Protein AF-A0AAN7VI29-F1 (afdb_monomer_lite)

Sequence (147 aa):
MLESVTEDYNNRKHRTIGMKPCEVNAQTHLDAYTHIALFDKKHRFNVGDVVRISKYKSIFAKGYTSNWSSELFKIAKLQGKPILGGFYEQELQKVKYPDVYLVERVLRRKNDKVYVKWWGLNENSWIDKNNISRNGDKSDINYLKDN

InterPro domains:
  IPR000953 Chromo/chromo shadow domain [PS50013] (101-147)
  IPR016197 Chromo-like domain superfamily [SSF54160] (89-144)

Structure (mmCIF, N/CA/C/O backbone):
data_AF-A0AAN7VI29-F1
#
_entry.id   AF-A0AAN7VI29-F1
#
loop_
_atom_site.group_PDB
_atom_site.id
_atom_site.type_symbol
_atom_site.label_atom_id
_atom_site.label_alt_id
_atom_site.label_comp_id
_atom_site.label_asym_id
_atom_site.label_entity_id
_atom_site.label_seq_id
_atom_site.pdbx_PDB_ins_code
_atom_site.Cartn_x
_atom_site.Cartn_y
_atom_site.Cartn_z
_atom_site.occupancy
_atom_site.B_iso_or_equiv
_atom_site.auth_seq_id
_atom_site.auth_comp_id
_atom_site.auth_asym_id
_atom_site.auth_atom_id
_atom_site.pdbx_PDB_model_num
ATOM 1 N N . MET A 1 1 ? 41.271 13.975 -21.353 1.00 79.19 1 MET A N 1
ATOM 2 C CA . MET A 1 1 ? 40.725 12.964 -20.414 1.00 79.19 1 MET A CA 1
ATOM 3 C C . MET A 1 1 ? 39.209 12.853 -20.515 1.00 79.19 1 MET A C 1
ATOM 5 O O . MET A 1 1 ? 38.721 11.740 -20.616 1.00 79.19 1 MET A O 1
ATOM 9 N N . LEU A 1 2 ? 38.455 13.961 -20.516 1.00 89.44 2 LEU A N 1
ATOM 10 C CA . LEU A 1 2 ? 37.010 13.895 -20.769 1.00 89.44 2 LEU A CA 1
ATOM 11 C C . LEU A 1 2 ? 36.715 13.432 -22.203 1.00 89.44 2 LEU A C 1
ATOM 13 O O . LEU A 1 2 ? 35.982 12.469 -22.380 1.00 89.44 2 LEU A O 1
ATOM 17 N N . GLU A 1 3 ? 37.382 14.042 -23.189 1.00 92.12 3 GLU A N 1
ATOM 18 C CA . GLU A 1 3 ? 37.226 13.716 -24.616 1.00 92.12 3 GLU A CA 1
ATOM 19 C C . GLU A 1 3 ? 37.435 12.225 -24.903 1.00 92.12 3 GLU A C 1
ATOM 21 O O . GLU A 1 3 ? 36.552 11.591 -25.475 1.00 92.12 3 GLU A O 1
ATOM 26 N N . SER A 1 4 ? 38.520 11.637 -24.388 1.00 92.75 4 SER A N 1
ATOM 27 C CA . SER A 1 4 ? 38.820 10.208 -24.541 1.00 92.75 4 SER A CA 1
ATOM 28 C C . SER A 1 4 ? 37.746 9.292 -23.943 1.00 92.75 4 SER A C 1
ATOM 30 O O . SER A 1 4 ? 37.433 8.259 -24.517 1.00 92.75 4 SER A O 1
ATOM 32 N N . VAL A 1 5 ? 37.138 9.669 -22.813 1.00 93.81 5 VAL A N 1
ATOM 33 C CA . VAL A 1 5 ? 36.067 8.870 -22.189 1.00 93.81 5 VAL A CA 1
ATOM 34 C C . VAL A 1 5 ? 34.782 8.930 -23.015 1.00 93.81 5 VAL A C 1
ATOM 36 O O . VAL A 1 5 ? 34.114 7.911 -23.186 1.00 93.81 5 VAL A O 1
ATOM 39 N N . THR A 1 6 ? 34.433 10.104 -23.547 1.00 92.56 6 THR A N 1
ATOM 40 C CA . THR A 1 6 ? 33.300 10.247 -24.475 1.00 92.56 6 THR A CA 1
ATOM 41 C C . THR A 1 6 ? 33.517 9.464 -25.763 1.00 92.56 6 THR A C 1
ATOM 43 O O . THR A 1 6 ? 32.597 8.787 -26.215 1.00 92.56 6 THR A O 1
ATOM 46 N N . GLU A 1 7 ? 34.723 9.518 -26.329 1.00 94.56 7 GLU A N 1
ATOM 47 C CA . GLU A 1 7 ? 35.106 8.777 -27.533 1.00 94.56 7 GLU A CA 1
ATOM 48 C C . GLU A 1 7 ? 34.971 7.261 -27.314 1.00 94.56 7 GLU A C 1
ATOM 50 O O . GLU A 1 7 ? 34.310 6.571 -28.094 1.00 94.56 7 GLU A O 1
ATOM 55 N N . ASP A 1 8 ? 35.501 6.751 -26.200 1.00 94.00 8 ASP A N 1
ATOM 56 C CA . ASP A 1 8 ? 35.406 5.339 -25.825 1.00 94.00 8 ASP A CA 1
ATOM 57 C C . ASP A 1 8 ? 33.958 4.895 -25.585 1.00 94.00 8 ASP A C 1
ATOM 59 O O . ASP A 1 8 ? 33.557 3.804 -25.999 1.00 94.00 8 ASP A O 1
ATOM 63 N N . TYR A 1 9 ? 33.154 5.727 -24.916 1.00 92.75 9 TYR A N 1
ATOM 64 C CA . TYR A 1 9 ? 31.748 5.430 -24.640 1.00 92.75 9 TYR A CA 1
ATOM 65 C C . TYR A 1 9 ? 30.928 5.370 -25.930 1.00 92.75 9 TYR A C 1
ATOM 67 O O . TYR A 1 9 ? 30.199 4.403 -26.159 1.00 92.75 9 TYR A O 1
ATOM 75 N N . ASN A 1 10 ? 31.085 6.374 -26.795 1.00 93.38 10 ASN A N 1
ATOM 76 C CA . ASN A 1 10 ? 30.318 6.497 -28.029 1.00 93.38 10 ASN A CA 1
ATOM 77 C C . ASN A 1 10 ? 30.642 5.389 -29.030 1.00 93.38 10 ASN A C 1
ATOM 79 O O . ASN A 1 10 ? 29.756 4.988 -29.778 1.00 93.38 10 ASN A O 1
ATOM 83 N N . ASN A 1 11 ? 31.873 4.868 -29.014 1.00 93.25 11 ASN A N 1
ATOM 84 C CA . ASN A 1 11 ? 32.334 3.838 -29.944 1.00 93.25 11 ASN A CA 1
ATOM 85 C C . ASN A 1 11 ? 32.238 2.403 -29.395 1.00 93.25 11 ASN A C 1
ATOM 87 O O . ASN A 1 11 ? 32.452 1.436 -30.136 1.00 93.25 11 ASN A O 1
ATOM 91 N N . ARG A 1 12 ? 31.900 2.221 -28.114 1.00 92.81 12 ARG A N 1
ATOM 92 C CA . ARG A 1 12 ? 31.723 0.895 -27.514 1.00 92.81 12 ARG A CA 1
ATOM 93 C C . ARG A 1 12 ? 30.305 0.383 -27.740 1.00 92.81 12 ARG A C 1
ATOM 95 O O . ARG A 1 12 ? 29.318 1.039 -27.423 1.00 92.81 12 ARG A O 1
ATOM 102 N N . LYS A 1 13 ? 30.199 -0.864 -28.199 1.00 90.50 13 LYS A N 1
ATOM 103 C CA . LYS A 1 13 ? 28.920 -1.576 -28.280 1.00 90.50 13 LYS A CA 1
ATOM 104 C C . LYS A 1 13 ? 28.368 -1.807 -26.871 1.00 90.50 13 LYS A C 1
ATOM 106 O O . LYS A 1 13 ? 28.978 -2.525 -26.075 1.00 90.50 13 LYS A O 1
ATOM 111 N N . HIS A 1 14 ? 27.217 -1.220 -26.555 1.00 89.00 14 HIS A N 1
ATOM 112 C CA . HIS A 1 14 ? 26.605 -1.381 -25.239 1.00 89.00 14 HIS A CA 1
ATOM 113 C C . HIS A 1 14 ? 25.810 -2.693 -25.166 1.00 89.00 14 HIS A C 1
ATOM 115 O O . HIS A 1 14 ? 24.968 -2.956 -26.019 1.00 89.00 14 HIS A O 1
ATOM 121 N N . ARG A 1 15 ? 26.039 -3.515 -24.131 1.00 83.00 15 ARG A N 1
ATOM 122 C CA . ARG A 1 15 ? 25.406 -4.842 -23.970 1.00 83.00 15 ARG A CA 1
ATOM 123 C C . ARG A 1 15 ? 23.876 -4.790 -24.001 1.00 83.00 15 ARG A C 1
ATOM 125 O O . ARG A 1 15 ? 23.261 -5.662 -24.599 1.00 83.00 15 ARG A O 1
ATOM 132 N N . THR A 1 16 ? 23.283 -3.784 -23.360 1.00 78.56 16 THR A N 1
ATOM 133 C CA . THR A 1 16 ? 21.824 -3.661 -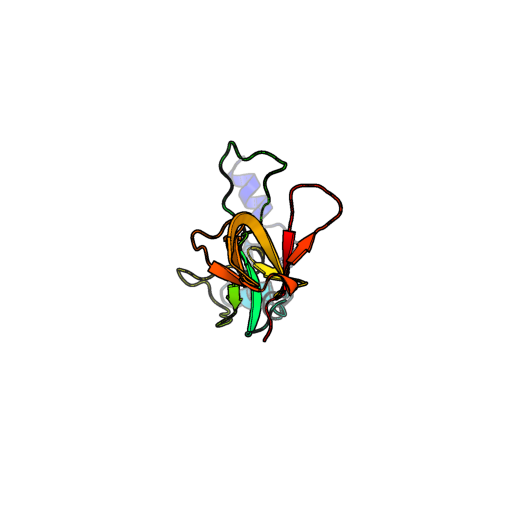23.233 1.00 78.56 16 THR A CA 1
ATOM 134 C C . THR A 1 16 ? 21.153 -3.219 -24.522 1.00 78.56 16 THR A C 1
ATOM 136 O O . THR A 1 16 ? 20.017 -3.597 -24.732 1.00 78.56 16 THR A O 1
ATOM 139 N N . ILE A 1 17 ? 21.822 -2.435 -25.370 1.00 79.44 17 ILE A N 1
ATOM 140 C CA . ILE A 1 17 ? 21.245 -1.856 -26.601 1.00 79.44 17 ILE A CA 1
ATOM 141 C C . ILE A 1 17 ? 21.720 -2.634 -27.842 1.00 79.44 17 ILE A C 1
ATOM 143 O O . ILE A 1 17 ? 21.109 -2.593 -28.898 1.00 79.44 17 ILE A O 1
ATOM 147 N N . GLY A 1 18 ? 22.826 -3.369 -27.736 1.00 84.25 18 GLY A N 1
ATOM 148 C CA . GLY A 1 18 ? 23.358 -4.160 -28.841 1.00 84.25 18 GLY A CA 1
ATOM 149 C C . GLY A 1 18 ? 23.955 -3.333 -29.985 1.00 84.25 18 GLY A C 1
ATOM 150 O O . GLY A 1 18 ? 24.346 -3.927 -30.982 1.00 84.25 18 GLY A O 1
ATOM 151 N N . MET A 1 19 ? 24.094 -2.012 -29.847 1.00 88.50 19 MET A N 1
ATOM 152 C CA . MET A 1 19 ? 24.760 -1.120 -30.809 1.00 88.50 19 MET A CA 1
ATOM 153 C C . MET A 1 19 ? 25.599 -0.060 -30.089 1.00 88.50 19 MET A C 1
ATOM 155 O O . MET A 1 19 ? 25.574 0.037 -28.854 1.00 88.50 19 MET A O 1
ATOM 159 N N . LYS A 1 20 ? 26.398 0.687 -30.850 1.00 91.81 20 LYS A N 1
ATOM 160 C CA . LYS A 1 20 ? 27.169 1.816 -30.326 1.00 91.81 20 LYS A CA 1
ATOM 161 C C . LYS A 1 20 ? 26.272 3.048 -30.188 1.00 91.81 20 LYS A C 1
ATOM 163 O O . LYS A 1 20 ? 25.445 3.268 -31.071 1.00 91.81 20 LYS A O 1
ATOM 168 N N . PRO A 1 21 ? 26.448 3.885 -29.151 1.00 90.81 21 PRO A N 1
ATOM 169 C CA . PRO A 1 21 ? 25.681 5.122 -29.023 1.00 90.81 21 PRO A CA 1
ATOM 170 C C . PRO A 1 21 ? 25.760 6.036 -30.254 1.00 90.81 21 PRO A C 1
ATOM 172 O O . PRO A 1 21 ? 24.751 6.625 -30.626 1.00 90.81 21 PRO A O 1
ATOM 175 N N . CYS A 1 22 ? 26.917 6.115 -30.925 1.00 91.25 22 CYS A N 1
ATOM 176 C CA . CYS A 1 22 ? 27.086 6.947 -32.123 1.00 91.25 22 CYS A CA 1
ATOM 177 C C . CYS A 1 22 ? 26.316 6.450 -33.361 1.00 91.25 22 CYS A C 1
ATOM 179 O O . CYS A 1 22 ? 26.097 7.221 -34.291 1.00 91.25 22 CYS A O 1
ATOM 181 N N . GLU A 1 23 ? 25.892 5.184 -33.380 1.00 89.19 23 GLU A N 1
ATOM 182 C CA . GLU A 1 23 ? 25.158 4.562 -34.492 1.00 89.19 23 GLU A CA 1
ATOM 183 C C . GLU A 1 23 ? 23.626 4.668 -34.315 1.00 89.19 23 GLU A C 1
ATOM 185 O O . GLU A 1 23 ? 22.860 4.293 -35.208 1.00 89.19 23 GLU A O 1
ATOM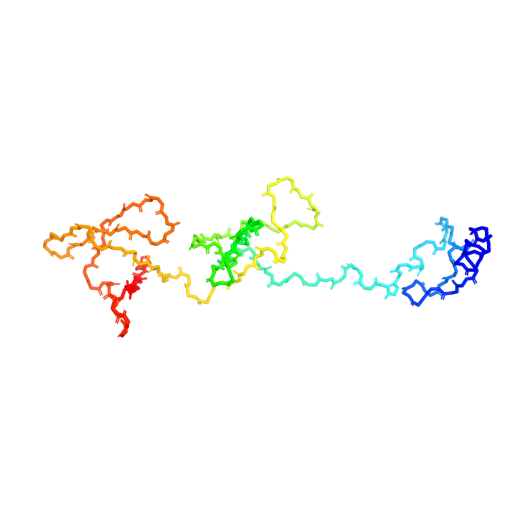 190 N N . VAL A 1 24 ? 23.159 5.196 -33.174 1.00 85.62 24 VAL A N 1
ATOM 191 C CA . VAL A 1 24 ? 21.733 5.389 -32.883 1.00 85.62 24 VAL A CA 1
ATOM 192 C C . VAL A 1 24 ? 21.222 6.627 -33.620 1.00 85.62 24 VAL A C 1
ATOM 194 O O . VAL A 1 24 ? 21.627 7.752 -33.338 1.00 85.62 24 VAL A O 1
ATOM 197 N N . ASN A 1 25 ? 20.287 6.433 -34.545 1.00 86.25 25 ASN A N 1
ATOM 198 C CA . ASN A 1 25 ? 19.609 7.501 -35.275 1.00 86.25 25 ASN A CA 1
ATOM 199 C C . ASN A 1 25 ? 18.090 7.259 -35.292 1.00 86.25 25 ASN A C 1
ATOM 201 O O . ASN A 1 25 ? 17.610 6.233 -34.816 1.00 86.25 25 ASN A O 1
ATOM 205 N N . ALA A 1 26 ? 17.308 8.191 -35.843 1.00 81.75 26 ALA A N 1
ATOM 206 C CA . ALA A 1 26 ? 15.845 8.077 -35.862 1.00 81.75 26 ALA A CA 1
ATOM 207 C C . ALA A 1 26 ? 15.329 6.804 -36.565 1.00 81.75 26 ALA A C 1
ATOM 209 O O . ALA A 1 26 ? 14.240 6.338 -36.242 1.00 81.75 26 ALA A O 1
ATOM 210 N N . GLN A 1 27 ? 16.110 6.209 -37.469 1.00 79.88 27 GLN A N 1
ATOM 211 C CA . GLN A 1 27 ? 15.749 4.980 -38.172 1.00 79.88 27 GLN A CA 1
ATOM 212 C C . GLN A 1 27 ? 16.122 3.720 -37.373 1.00 79.88 27 GLN A C 1
ATOM 214 O O . GLN A 1 27 ? 15.347 2.772 -37.344 1.00 79.88 27 GLN A O 1
ATOM 219 N N . THR A 1 28 ? 17.276 3.722 -36.698 1.00 76.75 28 THR A N 1
ATOM 220 C CA . THR A 1 28 ? 17.810 2.578 -35.936 1.00 76.75 28 THR A CA 1
ATOM 221 C C . THR A 1 28 ? 17.384 2.569 -34.468 1.00 76.75 28 THR A C 1
ATOM 223 O O . THR A 1 28 ? 17.566 1.564 -33.782 1.00 76.75 28 THR A O 1
ATOM 226 N N . HIS A 1 29 ? 16.797 3.665 -33.963 1.00 73.88 29 HIS A N 1
ATOM 227 C CA . HIS A 1 29 ? 16.419 3.768 -32.553 1.00 73.88 29 HIS A CA 1
ATOM 228 C C . HIS A 1 29 ? 15.437 2.670 -32.147 1.00 73.88 29 HIS A C 1
ATOM 230 O O . HIS A 1 29 ? 15.564 2.134 -31.055 1.00 73.88 29 HIS A O 1
ATOM 236 N N . LEU A 1 30 ? 14.482 2.309 -33.012 1.00 70.94 30 LEU A N 1
ATOM 237 C CA . LEU A 1 30 ? 13.484 1.300 -32.676 1.00 70.94 30 LEU A CA 1
ATOM 238 C C . LEU A 1 30 ? 14.151 -0.070 -32.504 1.00 70.94 30 LEU A C 1
ATOM 240 O O . LEU A 1 30 ? 13.933 -0.712 -31.478 1.00 70.94 30 LEU A O 1
ATOM 244 N N . ASP A 1 31 ? 15.045 -0.442 -33.428 1.00 72.00 31 ASP A N 1
ATOM 245 C CA . ASP A 1 31 ? 15.851 -1.672 -33.380 1.00 72.00 31 ASP A CA 1
ATOM 246 C C . ASP A 1 31 ? 16.673 -1.762 -32.090 1.00 72.00 31 ASP A C 1
ATOM 248 O O . ASP A 1 31 ? 16.749 -2.825 -31.477 1.00 72.00 31 ASP A O 1
ATOM 252 N N . ALA A 1 32 ? 17.196 -0.628 -31.618 1.00 66.31 32 ALA A N 1
ATOM 253 C CA . ALA A 1 32 ? 17.939 -0.496 -30.365 1.00 66.31 32 ALA A CA 1
ATOM 254 C C . ALA A 1 32 ? 17.130 -0.895 -29.112 1.00 66.31 32 ALA A C 1
ATOM 256 O O . ALA A 1 32 ? 17.711 -1.277 -28.092 1.00 66.31 32 ALA A O 1
ATOM 257 N N . TYR A 1 33 ? 15.798 -0.808 -29.183 1.00 68.31 33 TYR A N 1
ATOM 258 C CA . TYR A 1 33 ? 14.880 -1.150 -28.095 1.00 68.31 33 TYR A CA 1
ATOM 259 C C . TYR A 1 33 ? 14.115 -2.460 -28.328 1.00 68.31 33 TYR A C 1
ATOM 261 O O . TYR A 1 33 ? 13.479 -2.936 -27.391 1.00 68.31 33 TYR A O 1
ATOM 269 N N . THR A 1 34 ? 14.183 -3.066 -29.519 1.00 66.94 34 THR A N 1
ATOM 270 C CA . THR A 1 34 ? 13.389 -4.265 -29.868 1.00 66.94 34 THR A CA 1
ATOM 271 C C . THR A 1 34 ? 13.647 -5.466 -28.957 1.00 66.94 34 THR A C 1
ATOM 273 O O . THR A 1 34 ? 12.706 -6.132 -28.533 1.00 66.94 34 THR A O 1
ATOM 276 N N . HIS A 1 35 ? 14.910 -5.749 -28.625 1.00 67.81 35 HIS A N 1
ATOM 277 C CA . HIS A 1 35 ? 15.296 -6.877 -27.764 1.00 67.81 35 HIS A CA 1
ATOM 278 C C . HIS A 1 35 ? 15.215 -6.546 -26.272 1.00 67.81 35 HIS A C 1
ATOM 280 O O . HIS A 1 35 ? 15.329 -7.440 -25.429 1.00 67.81 35 HIS A O 1
ATOM 286 N N . ILE A 1 36 ? 15.024 -5.274 -25.921 1.00 67.88 36 ILE A N 1
ATOM 287 C CA . ILE A 1 36 ? 14.744 -4.877 -24.549 1.00 67.88 36 ILE A CA 1
ATOM 288 C C . ILE A 1 36 ? 13.247 -5.106 -24.360 1.00 67.88 36 ILE A C 1
ATOM 290 O O . ILE A 1 36 ? 12.431 -4.328 -24.841 1.00 67.88 36 ILE A O 1
ATOM 294 N N . ALA A 1 37 ? 12.880 -6.191 -23.676 1.00 61.12 37 ALA A N 1
ATOM 295 C CA . ALA A 1 37 ? 11.495 -6.535 -23.345 1.00 61.12 37 ALA A CA 1
ATOM 296 C C . ALA A 1 37 ? 10.874 -5.515 -22.362 1.00 61.12 37 ALA A C 1
ATOM 298 O O . ALA A 1 37 ? 10.573 -5.821 -21.209 1.00 61.12 37 ALA A O 1
ATOM 299 N N . LEU A 1 38 ? 10.729 -4.265 -22.802 1.00 59.00 38 LEU A N 1
ATOM 300 C CA . LEU A 1 38 ? 10.155 -3.155 -22.048 1.00 59.00 38 LEU A CA 1
ATOM 301 C C . LEU A 1 38 ? 8.628 -3.203 -22.079 1.00 59.00 38 LEU A C 1
ATOM 303 O O . LEU A 1 38 ? 7.985 -2.745 -21.138 1.00 59.00 38 LEU A O 1
ATOM 307 N N . PHE A 1 39 ? 8.057 -3.762 -23.148 1.00 55.41 39 PHE A N 1
ATOM 308 C CA . PHE A 1 39 ? 6.645 -3.588 -23.485 1.00 55.41 39 PHE A CA 1
ATOM 309 C C . PHE A 1 39 ? 5.740 -4.753 -23.078 1.00 55.41 39 PHE A C 1
ATOM 311 O O . PHE A 1 39 ? 4.529 -4.567 -23.035 1.00 55.41 39 PHE A O 1
ATOM 318 N N . ASP A 1 40 ? 6.302 -5.905 -22.702 1.00 58.78 40 ASP A N 1
ATOM 319 C CA . ASP A 1 40 ? 5.525 -7.116 -22.387 1.00 58.78 40 ASP A CA 1
ATOM 320 C C . ASP A 1 40 ? 5.557 -7.481 -20.894 1.00 58.78 40 ASP A C 1
ATOM 322 O O . ASP A 1 40 ? 5.475 -8.639 -20.474 1.00 58.78 40 ASP A O 1
ATOM 326 N N . LYS A 1 41 ? 5.720 -6.464 -20.040 1.00 65.94 41 LYS A N 1
ATOM 327 C CA . LYS A 1 41 ? 5.777 -6.678 -18.598 1.00 65.94 41 LYS A CA 1
ATOM 328 C C . LYS A 1 41 ? 4.365 -6.877 -18.052 1.00 65.94 41 LYS A C 1
ATOM 330 O O . LYS A 1 41 ? 3.600 -5.932 -17.876 1.00 65.94 41 LYS A O 1
ATOM 335 N N . LYS A 1 42 ? 4.022 -8.133 -17.763 1.00 73.00 42 LYS A N 1
ATOM 336 C CA . LYS A 1 42 ? 2.779 -8.491 -17.075 1.00 73.00 42 LYS A CA 1
ATOM 337 C C . LYS A 1 42 ? 2.723 -7.810 -15.702 1.00 73.00 42 LYS A C 1
ATOM 339 O O . LYS A 1 42 ? 3.594 -8.032 -14.862 1.00 73.00 42 LYS A O 1
ATOM 344 N N . HIS A 1 43 ? 1.676 -7.022 -15.473 1.00 78.44 43 HIS A N 1
ATOM 345 C CA . HIS A 1 43 ? 1.373 -6.429 -14.170 1.00 78.44 43 HIS A CA 1
ATOM 346 C C . HIS A 1 43 ? 1.135 -7.542 -13.129 1.00 78.44 43 HIS A C 1
ATOM 348 O O . HIS A 1 43 ? 0.419 -8.506 -13.412 1.00 78.44 43 HIS A O 1
ATOM 354 N N . ARG A 1 44 ? 1.705 -7.428 -11.918 1.00 88.75 44 ARG A N 1
ATOM 355 C CA . ARG A 1 44 ? 1.517 -8.420 -10.834 1.00 88.75 44 ARG A CA 1
ATOM 356 C C . ARG A 1 44 ? 0.152 -8.328 -10.148 1.00 88.75 44 ARG A C 1
ATOM 358 O O . ARG A 1 44 ? -0.215 -9.251 -9.424 1.00 88.75 44 ARG A O 1
ATOM 365 N N . PHE A 1 45 ? -0.574 -7.230 -10.341 1.00 92.25 45 PHE A N 1
ATOM 366 C CA . PHE A 1 45 ? -1.825 -6.931 -9.646 1.00 92.25 45 PHE A CA 1
ATOM 367 C C . PHE A 1 45 ? -2.996 -6.777 -10.607 1.00 92.25 45 PHE A C 1
ATOM 369 O O . PHE A 1 45 ? -2.814 -6.373 -11.753 1.00 92.25 45 PHE A O 1
ATOM 376 N N . ASN A 1 46 ? -4.199 -7.029 -10.091 1.00 93.19 46 ASN A N 1
ATOM 377 C CA . ASN A 1 46 ? -5.458 -6.827 -10.801 1.00 93.19 46 ASN A CA 1
ATOM 378 C C . ASN A 1 46 ? -6.335 -5.781 -10.102 1.00 93.19 46 ASN A C 1
ATOM 380 O O . ASN A 1 46 ? -6.213 -5.538 -8.899 1.00 93.19 46 ASN A O 1
ATOM 384 N N . VAL A 1 47 ? -7.266 -5.186 -10.853 1.00 93.75 47 VAL A N 1
ATOM 385 C CA . VAL A 1 47 ? -8.327 -4.353 -10.271 1.00 93.75 47 VAL A CA 1
ATOM 386 C C . VAL A 1 47 ? -9.116 -5.186 -9.261 1.00 93.75 47 VAL A C 1
ATOM 388 O O . VAL A 1 47 ? -9.493 -6.322 -9.535 1.00 93.75 47 VAL A O 1
ATOM 391 N N . GLY A 1 48 ? -9.347 -4.616 -8.082 1.00 93.81 48 GLY A N 1
ATOM 392 C CA . GLY A 1 48 ? -10.024 -5.274 -6.971 1.00 93.81 48 GLY A CA 1
ATOM 393 C C . GLY A 1 48 ? -9.107 -5.974 -5.968 1.00 93.81 48 GLY A C 1
ATOM 394 O O . GLY A 1 48 ? -9.588 -6.310 -4.887 1.00 93.81 48 GLY A O 1
ATOM 395 N N . ASP A 1 49 ? -7.813 -6.137 -6.264 1.00 95.19 49 ASP A N 1
ATOM 396 C CA . ASP A 1 49 ? -6.856 -6.659 -5.286 1.00 95.19 49 ASP A CA 1
ATOM 397 C C . ASP A 1 49 ? -6.755 -5.730 -4.066 1.00 95.19 49 ASP A C 1
ATOM 399 O O . ASP A 1 49 ? -6.731 -4.501 -4.196 1.00 95.19 49 ASP A O 1
ATOM 403 N N . VAL A 1 50 ? -6.670 -6.338 -2.878 1.00 94.81 50 VAL A N 1
ATOM 404 C CA . VAL A 1 50 ? -6.439 -5.632 -1.613 1.00 94.81 50 VAL A CA 1
ATOM 405 C C . VAL A 1 50 ? -4.939 -5.549 -1.347 1.00 94.81 50 VAL A C 1
ATOM 407 O O . VAL A 1 50 ? -4.228 -6.561 -1.347 1.00 94.81 50 VAL A O 1
ATOM 410 N N . VAL A 1 51 ? -4.452 -4.331 -1.133 1.00 95.12 51 VAL A N 1
ATOM 411 C CA . VAL A 1 51 ? -3.030 -4.006 -1.046 1.00 95.12 51 VAL A CA 1
ATOM 412 C C . VAL A 1 51 ? -2.718 -3.066 0.118 1.00 95.12 51 VAL A C 1
ATOM 414 O O . VAL A 1 51 ? -3.572 -2.322 0.595 1.00 95.12 51 VAL A O 1
ATOM 417 N N . ARG A 1 52 ? -1.463 -3.092 0.565 1.00 94.25 52 ARG A N 1
ATOM 418 C CA . ARG A 1 52 ? -0.842 -2.069 1.413 1.00 94.25 52 ARG A CA 1
ATOM 419 C C . ARG A 1 52 ? 0.073 -1.193 0.575 1.00 94.25 52 ARG A C 1
ATOM 421 O O . ARG A 1 52 ? 0.637 -1.662 -0.411 1.00 94.25 52 ARG A O 1
ATOM 428 N N . ILE A 1 53 ? 0.247 0.047 1.010 1.00 94.56 53 ILE A N 1
ATOM 429 C CA . ILE A 1 53 ? 1.085 1.048 0.349 1.00 94.56 53 ILE A CA 1
ATOM 430 C C . ILE A 1 53 ? 2.398 1.192 1.124 1.00 94.56 53 ILE A C 1
ATOM 432 O O . ILE A 1 53 ? 2.414 1.108 2.355 1.00 94.56 53 ILE A O 1
ATOM 436 N N . SER A 1 54 ? 3.515 1.385 0.428 1.00 94.12 54 SER A N 1
ATOM 437 C CA . SER A 1 54 ? 4.809 1.636 1.062 1.00 94.12 54 SER A CA 1
ATOM 438 C C . SER A 1 54 ? 4.805 2.949 1.849 1.00 94.12 54 SER A C 1
ATOM 440 O O . SER A 1 54 ? 4.332 3.978 1.372 1.00 94.12 54 SER A O 1
ATOM 442 N N . LYS A 1 55 ? 5.377 2.937 3.052 1.00 91.00 55 LYS A N 1
ATOM 443 C CA . LYS A 1 55 ? 5.562 4.131 3.879 1.00 91.00 55 LYS A CA 1
ATOM 444 C C . LYS A 1 55 ? 6.821 4.882 3.465 1.00 91.00 55 LYS A C 1
ATOM 446 O O . LYS A 1 55 ? 7.887 4.281 3.329 1.00 91.00 55 LYS A O 1
ATOM 451 N N . TYR A 1 56 ? 6.720 6.206 3.389 1.00 87.56 56 TYR A N 1
ATOM 452 C CA . TYR A 1 56 ? 7.899 7.060 3.330 1.00 87.56 56 TYR A CA 1
ATOM 453 C C . TYR A 1 56 ? 8.664 6.970 4.656 1.00 87.56 56 TYR A C 1
ATOM 455 O O . TYR A 1 56 ? 8.101 7.198 5.731 1.00 87.56 56 TYR A O 1
ATOM 463 N N . LYS A 1 57 ? 9.949 6.617 4.590 1.00 84.88 57 LYS A N 1
ATOM 464 C CA . LYS A 1 57 ? 10.824 6.567 5.763 1.00 84.88 57 LYS A CA 1
ATOM 465 C C . LYS A 1 57 ? 11.573 7.881 5.913 1.00 84.88 57 LYS A C 1
ATOM 467 O O . LYS A 1 57 ? 12.211 8.343 4.975 1.00 84.88 57 LYS A O 1
ATOM 472 N N . SER A 1 58 ? 11.542 8.449 7.115 1.00 85.50 58 SER A N 1
ATOM 473 C CA . SER A 1 58 ? 12.463 9.526 7.472 1.00 85.50 58 SER A CA 1
ATOM 474 C C . SER A 1 58 ? 13.867 8.971 7.731 1.00 85.50 58 SER A C 1
ATOM 476 O O . SER A 1 58 ? 14.039 7.783 8.009 1.00 85.50 58 SER A O 1
ATOM 478 N N . ILE A 1 59 ? 14.870 9.850 7.712 1.00 89.25 59 ILE A N 1
ATOM 479 C CA . ILE A 1 59 ? 16.268 9.525 8.047 1.00 89.25 59 ILE A CA 1
ATOM 480 C C . ILE A 1 59 ? 16.443 8.909 9.449 1.00 89.25 59 ILE A C 1
ATOM 482 O O . ILE A 1 59 ? 17.428 8.224 9.700 1.00 89.25 59 ILE A O 1
ATOM 486 N N . PHE A 1 60 ? 15.473 9.105 10.347 1.00 87.50 60 PHE A N 1
ATOM 487 C CA . PHE A 1 60 ? 15.468 8.558 11.708 1.00 87.50 60 PHE A CA 1
ATOM 488 C C . PHE A 1 60 ? 14.562 7.325 11.861 1.00 87.50 60 PHE A C 1
ATOM 490 O O . PHE A 1 60 ? 14.285 6.887 12.980 1.00 87.50 60 PHE A O 1
ATOM 497 N N . ALA A 1 61 ? 14.053 6.768 10.758 1.00 86.69 61 ALA A N 1
ATOM 498 C CA . ALA A 1 61 ? 13.214 5.582 10.803 1.00 86.69 61 ALA A CA 1
ATOM 499 C C . ALA A 1 61 ? 14.014 4.384 11.328 1.00 86.69 61 ALA A C 1
ATOM 501 O O . ALA A 1 61 ? 15.025 3.974 10.760 1.00 86.69 61 ALA A O 1
ATOM 502 N N . LYS A 1 62 ? 13.529 3.793 12.417 1.00 88.06 62 LYS A N 1
ATOM 503 C CA . LYS A 1 62 ? 14.159 2.625 13.030 1.00 88.06 62 LYS A CA 1
ATOM 504 C C . LYS A 1 62 ? 13.951 1.383 12.161 1.00 88.06 62 LYS A C 1
ATOM 506 O O . LYS A 1 62 ? 12.917 1.234 11.507 1.00 88.06 62 LYS A O 1
ATOM 511 N N . GLY A 1 63 ? 14.920 0.467 12.185 1.00 86.69 63 GLY A N 1
ATOM 512 C CA . GLY A 1 63 ? 14.896 -0.752 11.367 1.00 86.69 63 GLY A CA 1
ATOM 513 C C . GLY A 1 63 ? 13.702 -1.671 11.648 1.00 86.69 63 GLY A C 1
ATOM 514 O O . GLY A 1 63 ? 13.217 -2.329 10.735 1.00 86.69 63 GLY A O 1
ATOM 515 N N . TYR A 1 64 ? 13.184 -1.663 12.880 1.00 84.00 64 TYR A N 1
ATOM 516 C CA . TYR A 1 64 ? 12.021 -2.464 13.275 1.00 84.00 64 TYR A CA 1
ATOM 517 C C . TYR A 1 64 ? 10.671 -1.847 12.874 1.00 84.00 64 TYR A C 1
ATOM 519 O O . TYR A 1 64 ? 9.633 -2.491 13.014 1.00 84.00 64 TYR A O 1
ATOM 527 N N . THR A 1 65 ? 10.644 -0.599 12.396 1.00 85.06 65 THR A N 1
ATOM 528 C CA . THR A 1 65 ? 9.399 0.037 11.959 1.00 85.06 65 THR A CA 1
ATOM 529 C C . THR A 1 65 ? 8.980 -0.524 10.600 1.00 85.06 65 THR A C 1
ATOM 531 O O . THR A 1 65 ? 9.770 -0.530 9.654 1.00 85.06 65 THR A O 1
ATOM 534 N N . SER A 1 66 ? 7.720 -0.959 10.491 1.00 87.56 66 SER A N 1
ATOM 535 C CA . SER A 1 66 ? 7.161 -1.529 9.258 1.00 87.56 66 SER A CA 1
ATOM 536 C C . SER A 1 66 ? 7.292 -0.589 8.053 1.00 87.56 66 SER A C 1
ATOM 538 O O . SER A 1 66 ? 7.014 0.608 8.149 1.00 87.56 66 SER A O 1
ATOM 540 N N . ASN A 1 67 ? 7.638 -1.166 6.898 1.00 90.62 67 ASN A N 1
ATOM 541 C CA . ASN A 1 67 ? 7.748 -0.465 5.613 1.00 90.62 67 ASN A CA 1
ATOM 542 C C . ASN A 1 67 ? 6.394 -0.248 4.927 1.00 90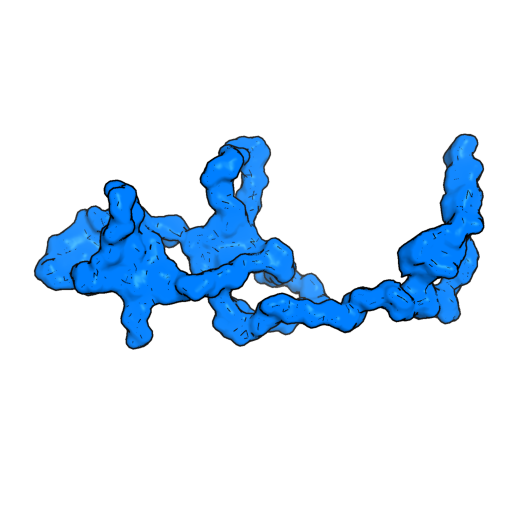.62 67 ASN A C 1
ATOM 544 O O . ASN A 1 67 ? 6.335 0.457 3.928 1.00 90.62 67 ASN A O 1
ATOM 548 N N . TRP A 1 68 ? 5.324 -0.860 5.432 1.00 92.00 68 TRP A N 1
ATOM 549 C CA . TRP A 1 68 ? 4.016 -0.896 4.780 1.00 92.00 68 TRP A CA 1
ATOM 550 C C . TRP A 1 68 ? 2.948 -0.201 5.632 1.00 92.00 68 TRP A C 1
ATOM 552 O O . TRP A 1 68 ? 3.050 -0.144 6.868 1.00 92.00 68 TRP A O 1
ATOM 562 N N . SER A 1 69 ? 1.922 0.347 4.978 1.00 90.94 69 SER A N 1
ATOM 563 C CA . SER A 1 69 ? 0.749 0.946 5.617 1.00 90.94 69 SER A CA 1
ATOM 564 C C . SER A 1 69 ? 0.026 -0.064 6.507 1.00 90.94 69 SER A C 1
ATOM 566 O O . SER A 1 69 ? 0.036 -1.267 6.249 1.00 90.94 69 SER A O 1
ATOM 568 N N . SER A 1 70 ? -0.582 0.429 7.588 1.00 87.00 70 SER A N 1
ATOM 569 C CA . SER A 1 70 ? -1.487 -0.391 8.403 1.00 87.00 70 SER A CA 1
ATOM 570 C C . SER A 1 70 ? -2.855 -0.517 7.726 1.00 87.00 70 SER A C 1
ATOM 572 O O . SER A 1 70 ? -3.479 -1.571 7.792 1.00 87.00 70 SER A O 1
ATOM 574 N N . GLU A 1 71 ? -3.274 0.545 7.034 1.00 87.69 71 GLU A N 1
ATOM 575 C CA . GLU A 1 71 ? -4.498 0.609 6.243 1.00 87.69 71 GLU A CA 1
ATOM 576 C C . GLU A 1 71 ? -4.424 -0.269 4.988 1.00 87.69 71 GLU A C 1
ATOM 578 O O . GLU A 1 71 ? -3.354 -0.432 4.381 1.00 87.69 71 GLU A O 1
ATOM 583 N N . LEU A 1 72 ? -5.579 -0.835 4.632 1.00 90.88 72 LEU A N 1
ATOM 584 C CA . LEU A 1 72 ? -5.789 -1.686 3.468 1.00 90.88 72 LEU A CA 1
ATOM 585 C C . LEU A 1 72 ? -6.521 -0.893 2.385 1.00 90.88 72 LEU A C 1
ATOM 587 O O . LEU A 1 72 ? -7.555 -0.286 2.649 1.00 90.88 72 LEU A O 1
ATOM 591 N N . PHE A 1 73 ? -6.016 -0.962 1.160 1.00 92.25 73 PHE A N 1
ATOM 592 C CA . PHE A 1 73 ? -6.567 -0.267 0.001 1.00 92.25 73 PHE A CA 1
ATOM 593 C C . PHE A 1 73 ? -7.004 -1.270 -1.056 1.00 92.25 73 PHE A C 1
ATOM 595 O O . PHE A 1 73 ? -6.436 -2.355 -1.162 1.00 92.25 73 PHE A O 1
ATOM 602 N N . LYS A 1 74 ? -7.990 -0.902 -1.874 1.00 94.62 74 LYS A N 1
ATOM 603 C CA . LYS A 1 74 ? -8.433 -1.706 -3.017 1.00 94.62 74 LYS A CA 1
ATOM 604 C C . LYS A 1 74 ? -8.003 -1.036 -4.312 1.00 94.62 74 LYS A C 1
ATOM 606 O O . LYS A 1 74 ? -8.232 0.159 -4.494 1.00 94.62 74 LYS A O 1
ATOM 611 N N . ILE A 1 75 ? -7.402 -1.795 -5.225 1.00 94.12 75 ILE A N 1
ATOM 612 C CA . ILE A 1 75 ? -7.003 -1.256 -6.528 1.00 94.12 75 ILE A CA 1
ATOM 613 C C . ILE A 1 75 ? -8.257 -0.923 -7.336 1.00 94.12 75 ILE A C 1
ATOM 615 O O . ILE A 1 75 ? -9.008 -1.818 -7.717 1.00 94.12 75 ILE A O 1
ATOM 619 N N . ALA A 1 76 ? -8.462 0.362 -7.624 1.00 92.56 76 ALA A N 1
ATOM 620 C CA . ALA A 1 76 ? -9.591 0.831 -8.424 1.00 92.56 76 ALA A CA 1
ATOM 621 C C . ALA A 1 76 ? -9.316 0.764 -9.935 1.00 92.56 76 ALA A C 1
ATOM 623 O O . ALA A 1 76 ? -10.212 0.458 -10.718 1.00 92.56 76 ALA A O 1
ATOM 624 N N . LYS A 1 77 ? -8.081 1.058 -10.360 1.00 91.31 77 LYS A N 1
ATOM 625 C CA . LYS A 1 77 ? -7.702 1.127 -11.776 1.00 91.31 77 LYS A CA 1
ATOM 626 C C . LYS A 1 77 ? -6.210 0.865 -11.966 1.00 91.31 77 LYS A C 1
ATOM 628 O O . LYS A 1 77 ? -5.403 1.292 -11.146 1.00 91.31 77 LYS A O 1
ATOM 633 N N . LEU A 1 78 ? -5.859 0.218 -13.076 1.00 88.44 78 LEU A N 1
ATOM 634 C CA . LEU A 1 78 ? -4.482 0.067 -13.552 1.00 88.44 78 LEU A CA 1
ATOM 635 C C . LEU A 1 78 ? -4.244 1.015 -14.730 1.00 88.44 78 LEU A C 1
ATOM 637 O O . LEU A 1 78 ? -5.097 1.138 -15.609 1.00 88.44 78 LEU A O 1
ATOM 641 N N . GLN A 1 79 ? -3.105 1.703 -14.734 1.00 84.38 79 GLN A N 1
ATOM 642 C CA . GLN A 1 79 ? -2.715 2.650 -15.779 1.00 84.38 79 GLN A CA 1
ATOM 643 C C . GLN A 1 79 ? -1.266 2.374 -16.181 1.00 84.38 79 GLN A C 1
ATOM 645 O O . GLN A 1 79 ? -0.398 2.269 -15.321 1.00 84.38 79 GLN A O 1
ATOM 650 N N . GLY A 1 80 ? -0.996 2.289 -17.484 1.00 79.06 80 GLY A N 1
ATOM 651 C CA . GLY A 1 80 ? 0.355 2.040 -18.009 1.00 79.06 80 GLY A CA 1
ATOM 652 C C . GLY A 1 80 ? 1.256 3.280 -18.071 1.00 79.06 80 GLY A C 1
ATOM 653 O O . GLY A 1 80 ? 2.402 3.181 -18.497 1.00 79.06 80 GLY A O 1
ATOM 654 N N . LYS A 1 81 ? 0.749 4.459 -17.688 1.00 79.19 81 LYS A N 1
ATOM 655 C CA . LYS A 1 81 ? 1.505 5.720 -17.651 1.00 79.19 81 LYS A CA 1
ATOM 656 C C . LYS A 1 81 ? 1.471 6.301 -16.234 1.00 79.19 81 LYS A C 1
ATOM 658 O O . LYS A 1 81 ? 0.406 6.240 -15.613 1.00 79.19 81 LYS A O 1
ATOM 663 N N . PRO A 1 82 ? 2.580 6.881 -15.736 1.00 78.94 82 PRO A N 1
ATOM 664 C CA . PRO A 1 82 ? 2.591 7.572 -14.452 1.00 78.94 82 PRO A CA 1
ATOM 665 C C . PRO A 1 82 ? 1.543 8.688 -14.416 1.00 78.94 82 PRO A C 1
ATOM 667 O O . PRO A 1 82 ? 1.434 9.474 -15.357 1.00 78.94 82 PRO A O 1
ATOM 670 N N . ILE A 1 83 ? 0.778 8.754 -13.328 1.00 82.88 83 ILE A N 1
ATOM 671 C CA . ILE A 1 83 ? -0.220 9.798 -13.076 1.00 82.88 83 ILE A CA 1
ATOM 672 C C . ILE A 1 83 ? -0.016 10.366 -11.676 1.00 82.88 83 ILE A C 1
ATOM 674 O O . ILE A 1 83 ? 0.382 9.649 -10.756 1.00 82.88 83 ILE A O 1
ATOM 678 N N . LEU A 1 84 ? -0.306 11.654 -11.503 1.00 84.06 84 LEU A N 1
ATOM 679 C CA . LEU A 1 84 ? -0.261 12.287 -10.191 1.00 84.06 84 LEU A CA 1
ATOM 680 C C . LEU A 1 84 ? -1.298 11.630 -9.264 1.00 84.06 84 LEU A C 1
ATOM 682 O O . LEU A 1 84 ? -2.462 11.496 -9.636 1.00 84.06 84 LEU A O 1
ATOM 686 N N . GLY A 1 85 ? -0.864 11.204 -8.076 1.00 83.56 85 GLY A N 1
ATOM 687 C CA . GLY A 1 85 ? -1.712 10.497 -7.107 1.00 83.56 85 GLY A CA 1
ATOM 688 C C . GLY A 1 85 ? -1.883 8.993 -7.363 1.00 83.56 85 GLY A C 1
ATOM 689 O O . GLY A 1 85 ? -2.620 8.340 -6.629 1.00 83.56 85 GLY A O 1
ATOM 690 N N . GLY A 1 86 ? -1.219 8.432 -8.380 1.00 90.31 86 GLY A N 1
ATOM 691 C CA . GLY A 1 86 ? -1.088 6.985 -8.553 1.00 90.31 86 GLY A CA 1
ATOM 692 C C . GLY A 1 86 ? 0.088 6.410 -7.759 1.00 90.31 86 GLY A C 1
ATOM 693 O O . GLY A 1 86 ? 0.989 7.143 -7.359 1.00 90.31 86 GLY A O 1
ATOM 694 N N . PHE A 1 87 ? 0.090 5.089 -7.581 1.00 91.75 87 PHE A N 1
ATOM 695 C CA . PHE A 1 87 ? 1.193 4.350 -6.963 1.00 91.75 87 PHE A CA 1
ATOM 696 C C . PHE A 1 87 ? 1.856 3.437 -7.982 1.00 91.75 87 PHE A C 1
ATOM 698 O O . PHE A 1 87 ? 1.181 2.830 -8.821 1.00 91.75 87 PHE A O 1
ATOM 705 N N . TYR A 1 88 ? 3.175 3.315 -7.885 1.00 91.00 88 TYR A N 1
ATOM 706 C CA . TYR A 1 88 ? 3.915 2.336 -8.659 1.00 91.00 88 TYR A CA 1
ATOM 707 C C . TYR A 1 88 ? 3.684 0.932 -8.119 1.00 91.00 88 TYR A C 1
ATOM 709 O O . TYR A 1 88 ? 3.401 0.704 -6.945 1.00 91.00 88 TYR A O 1
ATOM 717 N N . GLU A 1 89 ? 3.884 -0.051 -8.983 1.00 89.62 89 GLU A N 1
ATOM 718 C CA . GLU A 1 89 ? 3.713 -1.453 -8.636 1.00 89.62 89 GLU A CA 1
ATOM 719 C C . GLU A 1 89 ? 4.603 -1.887 -7.458 1.00 89.62 89 GLU A C 1
ATOM 721 O O . GLU A 1 89 ? 4.233 -2.741 -6.657 1.00 89.62 89 GLU A O 1
ATOM 726 N N . GLN A 1 90 ? 5.796 -1.307 -7.361 1.00 90.62 90 GLN A N 1
ATOM 727 C CA . GLN A 1 90 ? 6.799 -1.553 -6.330 1.00 90.62 90 GLN A CA 1
ATOM 728 C C . GLN A 1 90 ? 6.398 -0.969 -4.969 1.00 90.62 90 GLN A C 1
ATOM 730 O O . GLN A 1 90 ? 6.892 -1.427 -3.941 1.00 90.62 90 GLN A O 1
ATOM 735 N N . GLU A 1 91 ? 5.493 0.007 -4.967 1.00 92.88 91 GLU A N 1
ATOM 736 C CA . GLU A 1 91 ? 4.968 0.677 -3.776 1.00 92.88 91 GLU A CA 1
ATOM 737 C C . GLU A 1 91 ? 3.730 -0.032 -3.219 1.00 92.88 91 GLU A C 1
ATOM 739 O O . GLU A 1 91 ? 3.174 0.401 -2.210 1.00 92.88 91 GLU A O 1
ATOM 744 N N . LEU A 1 92 ? 3.302 -1.132 -3.849 1.00 94.69 92 LEU A N 1
ATOM 745 C CA . LEU A 1 92 ? 2.143 -1.922 -3.449 1.00 94.69 92 LEU A CA 1
ATOM 746 C C . LEU A 1 92 ? 2.553 -3.320 -2.971 1.00 94.69 92 LEU A C 1
ATOM 748 O O . LEU A 1 92 ? 3.375 -4.004 -3.584 1.00 94.69 92 LEU A O 1
ATOM 752 N N . GLN A 1 93 ? 1.917 -3.780 -1.894 1.00 94.56 93 GLN A N 1
ATOM 753 C CA . GLN A 1 93 ? 2.047 -5.140 -1.370 1.00 94.56 93 GLN A CA 1
ATOM 754 C C . GLN A 1 93 ? 0.679 -5.811 -1.284 1.00 94.56 93 GLN A C 1
ATOM 756 O O . GLN A 1 93 ? -0.203 -5.317 -0.587 1.00 94.56 93 GLN A O 1
ATOM 761 N N . LYS A 1 94 ? 0.511 -6.974 -1.926 1.00 94.44 94 LYS A N 1
ATOM 762 C CA . LYS A 1 94 ? -0.729 -7.760 -1.833 1.00 94.44 94 LYS A CA 1
ATOM 763 C C . LYS A 1 94 ? -0.940 -8.289 -0.417 1.00 94.44 94 LYS A C 1
ATOM 765 O O . LYS A 1 94 ? -0.013 -8.815 0.199 1.00 94.44 94 LYS A O 1
ATOM 770 N N . VAL A 1 95 ? -2.165 -8.174 0.078 1.00 92.88 95 VAL A N 1
ATOM 771 C CA . VAL A 1 95 ? -2.538 -8.606 1.428 1.00 92.88 95 VAL A CA 1
ATOM 772 C C . VAL A 1 95 ? -3.046 -10.044 1.377 1.00 92.88 95 VAL A C 1
ATOM 774 O O . VAL A 1 95 ? -3.873 -10.384 0.537 1.00 92.88 95 VAL A O 1
A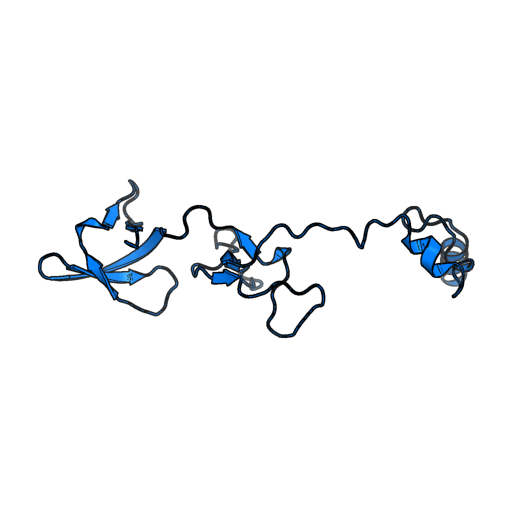TOM 777 N N . LYS A 1 96 ? -2.545 -10.898 2.278 1.00 90.00 96 LYS A N 1
ATOM 778 C CA . LYS A 1 96 ? -2.945 -12.314 2.352 1.00 90.00 96 LYS A CA 1
ATOM 779 C C . LYS A 1 96 ? -4.306 -12.512 3.029 1.00 90.00 96 LYS A C 1
ATOM 781 O O . LYS A 1 96 ? -5.057 -13.389 2.623 1.00 90.00 96 LYS A O 1
ATOM 786 N N . TYR A 1 97 ? -4.601 -11.702 4.045 1.00 87.75 97 TYR A N 1
ATOM 787 C CA . TYR A 1 97 ? -5.827 -11.779 4.841 1.00 87.75 97 TYR A CA 1
ATOM 788 C C . TYR A 1 97 ? -6.495 -10.397 4.870 1.00 87.75 97 TYR A C 1
ATOM 790 O O . TYR A 1 97 ? -6.185 -9.596 5.752 1.00 87.75 97 TYR A O 1
ATOM 798 N N . PRO A 1 98 ? -7.320 -10.062 3.863 1.00 86.31 98 PRO A N 1
ATOM 799 C CA . PRO A 1 98 ? -7.930 -8.738 3.749 1.00 86.31 98 PRO A CA 1
ATOM 800 C C . PRO A 1 98 ? -9.001 -8.478 4.816 1.00 86.31 98 PRO A C 1
ATOM 802 O O . PRO A 1 98 ? -9.228 -7.327 5.173 1.00 86.31 98 PRO A O 1
ATOM 805 N N . ASP A 1 99 ? -9.593 -9.537 5.366 1.00 85.94 99 ASP A N 1
ATOM 806 C CA . ASP A 1 99 ? -10.681 -9.441 6.347 1.00 85.94 99 ASP A CA 1
ATOM 807 C C . ASP A 1 99 ? -10.172 -9.371 7.791 1.00 85.94 99 ASP A C 1
ATOM 809 O O . ASP A 1 99 ? -10.970 -9.297 8.726 1.00 85.94 99 ASP A O 1
ATOM 813 N N . VAL A 1 100 ? -8.843 -9.400 7.975 1.00 84.44 100 VAL A N 1
ATOM 814 C CA . VAL A 1 100 ? -8.200 -9.403 9.288 1.00 84.44 100 VAL A CA 1
ATOM 815 C C . VAL A 1 100 ? -7.634 -8.030 9.631 1.00 84.44 100 VAL A C 1
ATOM 817 O O . VAL A 1 100 ? -6.703 -7.547 8.983 1.00 84.44 100 VAL A O 1
ATOM 820 N N . TYR A 1 101 ? -8.139 -7.439 10.712 1.00 84.31 101 TYR A N 1
ATOM 821 C CA . TYR A 1 101 ? -7.692 -6.141 11.217 1.00 84.31 101 TYR A CA 1
ATOM 822 C C . TYR A 1 101 ? -7.074 -6.259 12.608 1.00 84.31 101 TYR A C 1
ATOM 824 O O . TYR A 1 101 ? -7.558 -7.000 13.461 1.00 84.31 101 TYR A O 1
ATOM 832 N N . LEU A 1 102 ? -6.006 -5.497 12.843 1.00 86.19 102 LEU A N 1
ATOM 833 C CA . LEU A 1 102 ? -5.340 -5.433 14.140 1.00 86.19 102 LEU A CA 1
ATOM 834 C C . LEU A 1 102 ? -6.028 -4.402 15.034 1.00 86.19 102 LEU A C 1
ATOM 836 O O . LEU A 1 102 ? -6.236 -3.253 14.640 1.00 86.19 102 LEU A O 1
ATOM 840 N N . VAL A 1 103 ? -6.346 -4.806 16.256 1.00 88.31 103 VAL A N 1
ATOM 841 C CA . VAL A 1 103 ? -6.862 -3.928 17.304 1.00 88.31 103 VAL A CA 1
ATOM 842 C C . VAL A 1 103 ? -5.695 -3.476 18.175 1.00 88.31 103 VAL A C 1
ATOM 844 O O . VAL A 1 103 ? -5.012 -4.301 18.773 1.00 88.31 103 VAL A O 1
ATOM 847 N N . GLU A 1 104 ? -5.498 -2.162 18.286 1.00 88.50 104 GLU A N 1
ATOM 848 C CA . GLU A 1 104 ? -4.504 -1.572 19.189 1.00 88.50 104 GLU A CA 1
ATOM 849 C C . GLU A 1 104 ? -4.951 -1.715 20.643 1.00 88.50 104 GLU A C 1
ATOM 851 O O . GLU A 1 104 ? -4.181 -2.097 21.520 1.00 88.50 104 GLU A O 1
ATOM 856 N N . ARG A 1 105 ? -6.213 -1.367 20.923 1.00 89.69 105 ARG A N 1
ATOM 857 C CA . ARG A 1 105 ? -6.736 -1.394 22.289 1.00 89.69 105 ARG A CA 1
ATOM 858 C C . ARG A 1 105 ? -8.252 -1.479 22.325 1.00 89.69 105 ARG A C 1
ATOM 860 O O . ARG A 1 105 ? -8.945 -0.779 21.593 1.00 89.69 105 ARG A O 1
ATOM 867 N N . VAL A 1 106 ? -8.778 -2.250 23.273 1.00 91.69 106 VAL A N 1
ATOM 868 C CA . VAL A 1 106 ? -10.198 -2.190 23.645 1.00 91.69 106 VAL A CA 1
ATOM 869 C C . VAL A 1 106 ? -10.411 -0.997 24.573 1.00 91.69 106 VAL A C 1
ATOM 871 O O . VAL A 1 106 ? -9.855 -0.952 25.668 1.00 91.69 106 VAL A O 1
ATOM 874 N N . LEU A 1 107 ? -11.212 -0.030 24.134 1.00 92.94 107 LEU A N 1
ATOM 875 C CA . LEU A 1 107 ? -11.507 1.194 24.875 1.00 92.94 107 LEU A CA 1
ATOM 876 C C . LEU A 1 107 ? -12.672 1.003 25.850 1.00 92.94 107 LEU A C 1
ATOM 878 O O . LEU A 1 107 ? -12.630 1.522 26.963 1.00 92.94 107 LEU A O 1
ATOM 882 N N . ARG A 1 108 ? -13.729 0.289 25.437 1.00 92.94 108 ARG A N 1
ATOM 883 C CA . ARG A 1 108 ? -14.927 0.029 26.259 1.00 92.94 108 ARG A CA 1
ATOM 884 C C . ARG A 1 108 ? -15.529 -1.339 25.951 1.00 92.94 108 ARG A C 1
ATOM 886 O O . ARG A 1 108 ? -15.331 -1.884 24.869 1.00 92.94 108 ARG A O 1
ATOM 893 N N . ARG A 1 109 ? -16.303 -1.875 26.895 1.00 93.69 109 ARG A N 1
ATOM 894 C CA . ARG A 1 109 ? -17.111 -3.093 26.724 1.00 93.69 109 ARG A CA 1
ATOM 895 C C . ARG A 1 109 ? -18.541 -2.804 27.165 1.00 93.69 109 ARG A C 1
ATOM 897 O O . ARG A 1 109 ? -18.726 -2.170 28.200 1.00 93.69 109 ARG A O 1
ATOM 904 N N . LYS A 1 110 ? -19.529 -3.236 26.381 1.00 93.25 110 LYS A N 1
ATOM 905 C CA . LYS A 1 110 ? -20.955 -3.091 26.697 1.00 93.25 110 LYS A CA 1
ATOM 906 C C . LYS A 1 110 ? -21.721 -4.276 26.112 1.00 93.25 110 LYS A C 1
ATOM 908 O O . LYS A 1 110 ? -21.796 -4.404 24.894 1.00 93.25 110 LYS A O 1
ATOM 913 N N . ASN A 1 111 ? -22.318 -5.093 26.979 1.00 92.12 111 ASN A N 1
ATOM 914 C CA . ASN A 1 111 ? -23.020 -6.325 26.603 1.00 92.12 111 ASN A CA 1
ATOM 915 C C . ASN A 1 111 ? -22.132 -7.195 25.687 1.00 92.12 111 ASN A C 1
ATOM 917 O O . ASN A 1 111 ? -20.975 -7.452 26.029 1.00 92.12 111 ASN A O 1
ATOM 921 N N . ASP A 1 112 ? -22.638 -7.569 24.512 1.00 92.56 112 ASP A N 1
ATOM 922 C CA . ASP A 1 112 ? -21.934 -8.394 23.522 1.00 92.56 112 ASP A CA 1
ATOM 923 C C . ASP A 1 112 ? -21.053 -7.597 22.553 1.00 92.56 112 ASP A C 1
ATOM 925 O O . ASP A 1 112 ? -20.445 -8.171 21.651 1.00 92.56 112 ASP A O 1
ATOM 929 N N . LYS A 1 113 ? -20.922 -6.280 22.757 1.00 92.75 113 LYS A N 1
ATOM 930 C CA . LYS A 1 113 ? -20.112 -5.402 21.911 1.00 92.75 113 LYS A CA 1
ATOM 931 C C . LYS A 1 113 ? -18.925 -4.807 22.654 1.00 92.75 113 LYS A C 1
ATOM 933 O O . LYS A 1 113 ? -18.933 -4.560 23.865 1.00 92.75 113 LYS A O 1
ATOM 938 N N . VAL A 1 114 ? -17.882 -4.520 21.893 1.00 93.50 114 VAL A N 1
ATOM 939 C CA . VAL A 1 114 ? -16.635 -3.923 22.371 1.00 93.50 114 VAL A CA 1
ATOM 940 C C . VAL A 1 114 ? -16.247 -2.760 21.470 1.00 93.50 114 VAL A C 1
ATOM 942 O O . VAL A 1 114 ? -16.326 -2.850 20.250 1.00 93.50 114 VAL A O 1
ATOM 945 N N . TYR A 1 115 ? -15.868 -1.643 22.082 1.00 93.56 115 TYR A N 1
ATOM 946 C CA . TYR A 1 115 ? -15.425 -0.447 21.376 1.00 93.56 115 TYR A CA 1
ATOM 947 C C . TYR A 1 115 ? -13.910 -0.493 21.263 1.00 93.56 115 TYR A C 1
ATOM 949 O O . TYR A 1 115 ? -13.221 -0.522 22.290 1.00 93.56 115 TYR A O 1
ATOM 957 N N . VAL A 1 116 ? -13.397 -0.531 20.040 1.00 92.94 116 VAL A N 1
ATOM 958 C CA . VAL A 1 116 ? -11.978 -0.756 19.768 1.00 92.94 116 VAL A CA 1
ATOM 959 C C . VAL A 1 116 ? -11.335 0.443 19.096 1.00 92.94 116 VAL A C 1
ATOM 961 O O . VAL A 1 116 ? -11.951 1.130 18.282 1.00 92.94 116 VAL A O 1
ATOM 964 N N . LYS A 1 117 ? -10.072 0.665 19.455 1.00 92.38 117 LYS A N 1
ATOM 965 C CA . LYS A 1 117 ? -9.134 1.479 18.699 1.00 92.38 117 LYS A CA 1
ATOM 966 C C . LYS A 1 117 ? -8.378 0.564 17.750 1.00 92.38 117 LYS A C 1
ATOM 968 O O . LYS A 1 117 ? -7.714 -0.375 18.197 1.00 92.38 117 LYS A O 1
ATOM 973 N N . TRP A 1 118 ? -8.498 0.831 16.460 1.00 90.50 118 TRP A N 1
ATOM 974 C CA . TRP A 1 118 ? -7.834 0.068 15.412 1.00 90.50 118 TRP A CA 1
ATOM 975 C C . TRP A 1 118 ? -6.359 0.448 15.303 1.00 90.50 118 TRP A C 1
ATOM 977 O O . TRP A 1 118 ? -5.985 1.608 15.463 1.00 90.50 118 TRP A O 1
ATOM 987 N N . TRP A 1 119 ? -5.505 -0.529 15.010 1.00 86.38 119 TRP A N 1
ATOM 988 C CA . TRP A 1 119 ? -4.078 -0.286 14.849 1.00 86.38 119 TRP A CA 1
ATOM 989 C C . TRP A 1 119 ? -3.788 0.503 13.571 1.00 86.38 119 TRP A C 1
ATOM 991 O O . TRP A 1 119 ? -3.915 -0.004 12.455 1.00 86.38 119 TRP A O 1
ATOM 1001 N N . GLY A 1 120 ? -3.326 1.742 13.738 1.00 83.69 120 GLY A N 1
ATOM 1002 C CA . GLY A 1 120 ? -2.918 2.601 12.626 1.00 83.69 120 GLY A CA 1
ATOM 1003 C C . GLY A 1 120 ? -4.069 3.162 11.789 1.00 83.69 120 GLY A C 1
ATOM 1004 O O . GLY A 1 120 ? -3.802 3.657 10.699 1.00 83.69 120 GLY A O 1
ATOM 1005 N N . LEU A 1 121 ? -5.306 3.102 12.291 1.00 85.75 121 LEU A N 1
ATOM 1006 C CA . LEU A 1 121 ? -6.436 3.875 11.776 1.00 85.75 121 LEU A CA 1
ATOM 1007 C C . LEU A 1 121 ? -6.840 4.913 12.829 1.00 85.75 121 LEU A C 1
A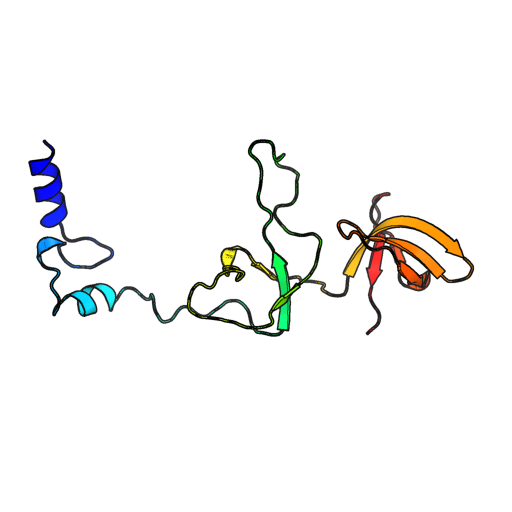TOM 1009 O O . LEU A 1 121 ? -6.710 4.679 14.030 1.00 85.75 121 LEU A O 1
ATOM 1013 N N . ASN A 1 122 ? -7.328 6.065 12.375 1.00 85.75 122 ASN A N 1
ATOM 1014 C CA . ASN A 1 122 ? -7.772 7.134 13.275 1.00 85.75 122 ASN A CA 1
ATOM 1015 C C . ASN A 1 122 ? -9.186 6.896 13.817 1.00 85.75 122 ASN A C 1
ATOM 1017 O O . ASN A 1 122 ? -9.567 7.453 14.846 1.00 85.75 122 ASN A O 1
ATOM 1021 N N . GLU A 1 123 ? -9.964 6.080 13.115 1.00 87.62 123 GLU A N 1
ATOM 1022 C CA . GLU A 1 123 ? -11.337 5.773 13.478 1.00 87.62 123 GLU A CA 1
ATOM 1023 C C . GLU A 1 123 ? -11.397 4.692 14.559 1.00 87.62 123 GLU A C 1
ATOM 1025 O O . GLU A 1 123 ? -10.530 3.826 14.670 1.00 87.62 123 GLU A O 1
ATOM 1030 N N . ASN A 1 124 ? -12.461 4.737 15.352 1.00 92.94 124 ASN A N 1
ATOM 1031 C CA . ASN A 1 124 ? -12.793 3.726 16.347 1.00 92.94 124 ASN A CA 1
ATOM 1032 C C . ASN A 1 124 ? -14.179 3.178 16.011 1.00 92.94 124 ASN A C 1
ATOM 1034 O O . ASN A 1 124 ? -15.031 3.918 15.518 1.00 92.94 124 ASN A O 1
ATOM 1038 N N . SER A 1 125 ? -14.451 1.917 16.333 1.00 92.38 125 SER A N 1
ATOM 1039 C CA . SER A 1 125 ? -15.777 1.346 16.088 1.00 92.38 125 SER A CA 1
ATOM 1040 C C . SER A 1 125 ? -16.189 0.333 17.148 1.00 92.38 125 SER A C 1
ATOM 1042 O O . SER A 1 125 ? -15.372 -0.193 17.908 1.00 92.38 125 SER A O 1
ATOM 1044 N N . TRP A 1 126 ? -17.498 0.095 17.229 1.00 93.12 126 TRP A N 1
ATOM 1045 C CA . TRP A 1 126 ? -18.053 -1.023 17.980 1.00 93.12 126 TRP A CA 1
ATOM 1046 C C . TRP A 1 126 ? -18.011 -2.276 17.115 1.00 93.12 126 TRP A C 1
ATOM 1048 O O . TRP A 1 126 ? -18.434 -2.236 15.963 1.00 93.12 126 TRP A O 1
ATOM 1058 N N . ILE A 1 127 ? -17.543 -3.375 17.692 1.00 91.62 127 ILE A N 1
ATOM 1059 C CA . ILE A 1 127 ? -17.530 -4.697 17.068 1.00 91.62 127 ILE A CA 1
ATOM 1060 C C . ILE A 1 127 ? -18.137 -5.730 18.012 1.00 91.62 127 ILE A C 1
ATOM 1062 O O . ILE A 1 127 ? -18.214 -5.498 19.225 1.00 91.62 127 ILE A O 1
ATOM 1066 N N . ASP A 1 128 ? -18.552 -6.867 17.469 1.00 91.19 128 ASP A N 1
ATOM 1067 C CA . ASP A 1 128 ? -19.051 -7.977 18.271 1.00 91.19 128 ASP A CA 1
ATOM 1068 C C . ASP A 1 128 ? -17.903 -8.716 18.960 1.00 91.19 128 ASP A C 1
ATOM 1070 O O . ASP A 1 128 ? -16.828 -8.949 18.400 1.00 91.19 128 ASP A O 1
ATOM 1074 N N . LYS A 1 129 ? -18.127 -9.080 20.223 1.00 86.94 129 LYS A N 1
ATOM 1075 C CA . LYS A 1 129 ? -17.119 -9.704 21.088 1.00 86.94 129 LYS A CA 1
ATOM 1076 C C . LYS A 1 129 ? -16.624 -11.048 20.543 1.00 86.94 129 LYS A C 1
ATOM 1078 O O . LYS A 1 129 ? -15.481 -11.412 20.811 1.00 86.94 129 LYS A O 1
ATOM 1083 N N . ASN A 1 130 ? -17.460 -11.757 19.788 1.00 87.06 130 ASN A N 1
ATOM 1084 C CA . ASN A 1 130 ? -17.145 -13.070 19.220 1.00 87.06 130 ASN A CA 1
ATOM 1085 C C . ASN A 1 130 ? -16.126 -12.997 18.074 1.00 87.06 130 ASN A C 1
ATOM 1087 O O . ASN A 1 130 ? -15.432 -13.974 17.816 1.00 87.06 130 ASN A O 1
ATOM 1091 N N . ASN A 1 131 ? -15.972 -11.826 17.453 1.00 84.75 131 ASN A N 1
ATOM 1092 C CA . ASN A 1 131 ? -15.087 -11.629 16.304 1.00 84.75 131 ASN A CA 1
ATOM 1093 C C . ASN A 1 131 ? -13.651 -11.258 16.720 1.00 84.75 131 ASN A C 1
ATOM 1095 O O . ASN A 1 131 ? -12.799 -10.993 15.874 1.00 84.75 131 ASN A O 1
ATOM 1099 N N . ILE A 1 132 ? -13.371 -11.226 18.028 1.00 81.81 132 ILE A N 1
ATOM 1100 C CA . ILE A 1 132 ? -12.046 -10.983 18.602 1.00 81.81 132 ILE A CA 1
ATOM 1101 C C . ILE A 1 132 ? -11.333 -12.315 18.816 1.00 81.81 132 ILE A C 1
ATOM 1103 O O . ILE A 1 132 ? -11.754 -13.133 19.633 1.00 81.81 132 ILE A O 1
ATOM 1107 N N . SER A 1 133 ? -10.162 -12.460 18.199 1.00 78.75 133 SER A N 1
ATOM 1108 C CA . SER A 1 133 ? -9.202 -13.516 18.528 1.00 78.75 133 SER A CA 1
ATOM 1109 C C . SER A 1 133 ? -7.965 -12.926 19.212 1.00 78.75 133 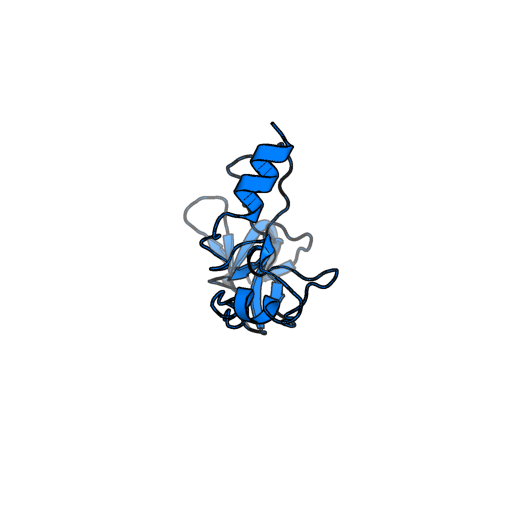SER A C 1
ATOM 1111 O O . SER A 1 133 ? -7.450 -11.878 18.819 1.00 78.75 133 SER A O 1
ATOM 1113 N N . ARG A 1 134 ? -7.495 -13.578 20.281 1.00 66.75 134 ARG A N 1
ATOM 1114 C CA . ARG A 1 134 ? -6.229 -13.240 20.949 1.00 66.75 134 ARG A CA 1
ATOM 1115 C C . ARG A 1 134 ? -5.139 -14.154 20.413 1.00 66.75 134 ARG A C 1
ATOM 1117 O O . ARG A 1 134 ? -5.267 -15.366 20.558 1.00 66.75 134 ARG A O 1
ATOM 1124 N N . ASN A 1 135 ? -4.072 -13.588 19.855 1.00 55.34 135 ASN A N 1
ATOM 1125 C CA . ASN A 1 135 ? -2.844 -14.351 19.644 1.00 55.34 135 ASN A CA 1
ATOM 1126 C C . ASN A 1 135 ? -2.017 -14.387 20.938 1.00 55.34 135 ASN A C 1
ATOM 1128 O O . ASN A 1 135 ? -2.163 -13.527 21.802 1.00 55.34 135 ASN A O 1
ATOM 1132 N N . GLY A 1 136 ? -1.195 -15.431 21.081 1.00 44.38 136 GLY A N 1
ATOM 1133 C CA . GLY A 1 136 ? -0.511 -15.836 22.319 1.00 44.38 136 GLY A CA 1
ATOM 1134 C C . GLY A 1 136 ? 0.475 -14.837 22.938 1.00 44.38 136 GLY A C 1
ATOM 1135 O O . GLY A 1 136 ? 0.953 -15.096 24.039 1.00 44.38 136 GLY A O 1
ATOM 1136 N N . ASP A 1 137 ? 0.713 -13.688 22.305 1.00 41.88 137 ASP A N 1
ATOM 1137 C CA . ASP A 1 137 ? 1.491 -12.586 22.864 1.00 41.88 137 ASP A CA 1
ATOM 1138 C C . ASP A 1 137 ? 0.558 -11.433 23.247 1.00 41.88 137 ASP A C 1
ATOM 1140 O O . ASP A 1 137 ? -0.273 -10.975 22.465 1.00 41.88 137 ASP A O 1
ATOM 1144 N N . LYS A 1 138 ? 0.666 -10.992 24.503 1.00 39.69 138 LYS A N 1
ATOM 1145 C CA . LYS A 1 138 ? -0.311 -10.190 25.265 1.00 39.69 138 LYS A CA 1
ATOM 1146 C C . LYS A 1 138 ? -0.671 -8.788 24.716 1.00 39.69 138 LYS A C 1
ATOM 1148 O O . LYS A 1 138 ? -1.265 -8.015 25.467 1.00 39.69 138 LYS A O 1
ATOM 1153 N N . SER A 1 139 ? -0.381 -8.437 23.465 1.00 43.19 139 SER A N 1
ATOM 1154 C CA . SER A 1 139 ? -0.678 -7.108 22.906 1.00 43.19 139 SER A CA 1
ATOM 1155 C C . SER A 1 139 ? -1.589 -7.089 21.678 1.00 43.19 139 SER A C 1
ATOM 1157 O O . SER A 1 139 ? -2.235 -6.066 21.467 1.00 43.19 139 SER A O 1
ATOM 1159 N N . ASP A 1 140 ? -1.722 -8.183 20.920 1.00 43.84 140 ASP A N 1
ATOM 1160 C CA . ASP A 1 140 ? -2.290 -8.090 19.568 1.00 43.84 140 ASP A CA 1
ATOM 1161 C C . ASP A 1 140 ? -3.578 -8.920 19.440 1.00 43.84 140 ASP A C 1
ATOM 1163 O O . ASP A 1 140 ? -3.586 -10.154 19.498 1.00 43.84 140 ASP A O 1
ATOM 1167 N N . ILE A 1 141 ? -4.703 -8.217 19.290 1.00 57.19 141 ILE A N 1
ATOM 1168 C CA . ILE A 1 141 ? -6.020 -8.808 19.040 1.00 57.19 141 ILE A CA 1
ATOM 1169 C C . ILE A 1 141 ? -6.318 -8.681 17.543 1.00 57.19 141 ILE A C 1
ATOM 1171 O O . ILE A 1 141 ? -6.294 -7.575 17.003 1.00 57.19 141 ILE A O 1
ATOM 1175 N N . ASN A 1 142 ? -6.635 -9.797 16.885 1.00 61.25 142 ASN A N 1
ATOM 1176 C CA . ASN A 1 142 ? -7.075 -9.806 15.490 1.00 61.25 142 ASN A CA 1
ATOM 1177 C C . ASN A 1 142 ? -8.606 -9.810 15.422 1.00 61.25 142 ASN A C 1
ATOM 1179 O O . ASN A 1 142 ? -9.269 -10.496 16.206 1.00 61.25 142 ASN A O 1
ATOM 1183 N N . TYR A 1 143 ? -9.152 -9.087 14.451 1.00 60.19 143 TYR A N 1
ATOM 1184 C CA . TYR A 1 143 ? -10.573 -9.034 14.131 1.00 60.19 143 TYR A CA 1
ATOM 1185 C C . TYR A 1 143 ? -10.839 -9.633 12.756 1.00 60.19 143 TYR A C 1
ATOM 1187 O O . TYR A 1 143 ? -10.128 -9.273 11.827 1.00 60.19 143 TYR A O 1
ATOM 1195 N N . LEU A 1 144 ? -11.868 -10.470 12.625 1.00 53.16 144 LEU A N 1
ATOM 1196 C CA . LEU A 1 144 ? -12.432 -10.897 11.340 1.00 53.16 144 LEU A CA 1
ATOM 1197 C C . LEU A 1 144 ? -13.664 -10.041 11.038 1.00 53.16 144 LEU A C 1
ATOM 1199 O O . LEU A 1 144 ? -14.570 -9.956 11.868 1.00 53.16 144 LEU A O 1
ATOM 1203 N N . LYS A 1 145 ? -13.701 -9.382 9.878 1.00 41.19 145 LYS A N 1
ATOM 1204 C CA . LYS A 1 145 ? -14.906 -8.679 9.430 1.00 41.19 145 LYS A CA 1
ATOM 1205 C C . LYS A 1 145 ? -15.867 -9.688 8.797 1.00 41.19 145 LYS A C 1
ATOM 1207 O O . LYS A 1 145 ? -15.509 -10.317 7.808 1.00 41.19 145 LYS A O 1
ATOM 1212 N N . ASP A 1 146 ? -17.066 -9.828 9.360 1.00 39.59 146 ASP A N 1
ATOM 1213 C CA . ASP A 1 146 ? -18.155 -10.554 8.699 1.00 39.59 146 ASP A CA 1
ATOM 1214 C C . ASP A 1 146 ? -18.602 -9.780 7.445 1.00 39.59 146 ASP A C 1
ATOM 1216 O O . ASP A 1 146 ? -18.676 -8.545 7.473 1.00 39.59 146 ASP A O 1
ATOM 1220 N N . ASN A 1 147 ? -18.821 -10.524 6.352 1.00 34.84 147 ASN A N 1
ATOM 1221 C CA . ASN A 1 147 ? -19.205 -10.023 5.023 1.00 34.84 147 ASN A CA 1
ATOM 1222 C C . ASN A 1 147 ? -20.492 -9.191 5.035 1.00 34.84 147 ASN A C 1
ATOM 1224 O O . ASN A 1 147 ? -21.476 -9.641 5.663 1.00 34.84 147 ASN A O 1
#

Radius of gyration: 25.37 Å; chains: 1; bounding box: 64×30×65 Å

pLDDT: mean 83.01, std 14.02, range [34.84, 95.19]

Organism: NCBI:txid417401

Foldseek 3Di:
DVVVVCVCQQCDQDPQQRGGVVPDDPVCVVVSCVPVPPPPDDQPDDQFFKKWFADDDDPPRDPPDDRTALDIDTRHDDDPDDDVPDDDSVRIDGDPQNQKWKFQDFPDDDDQWTWTDTDRDPDIDIDGNVQWDDDPDPGIIIGGDDD

Secondary structure (DSSP, 8-state):
-HHHHHHHHHHSPPTTTSS-GGG--TTTHHHHHHTS--S----S--TT-EEEEBPPPPTT--TTS-SB-SS-EE-----SS--TT---GGGEEE-S-TTEEEEEEEEEEETTEEEEEETT-S-EEEEEGGGEEE-SSTT-EEEEPP-